Protein AF-A0A059PA45-F1 (afdb_monomer)

Secondary structure (DSSP, 8-state):
-PEEETTEEE--TTHHHH--HHHHHHHHHHHEEEETTEEEEE-TTB-HHHHHHHHHHHHHHH---EEEEE-TTS-EEEEEPGGGHHHHHHHHHTT-TTTHHHHS--

Structure (mmCIF, N/CA/C/O backbone):
data_AF-A0A059PA45-F1
#
_entry.id   AF-A0A059PA45-F1
#
loop_
_atom_site.group_PDB
_atom_site.id
_atom_site.type_symbol
_atom_site.label_atom_id
_atom_site.label_alt_id
_atom_site.label_comp_id
_atom_site.label_asym_id
_atom_site.label_entity_id
_atom_site.label_seq_id
_atom_site.pdbx_PDB_ins_code
_atom_site.Cartn_x
_atom_site.Cartn_y
_atom_site.Cartn_z
_atom_site.occupancy
_atom_site.B_iso_or_equiv
_atom_site.auth_seq_id
_atom_site.auth_comp_id
_atom_site.auth_asym_id
_atom_site.auth_atom_id
_atom_site.pdbx_PDB_model_num
ATOM 1 N N . ARG A 1 1 ? -1.535 -10.185 -11.699 1.00 43.59 1 ARG A N 1
ATOM 2 C CA . ARG A 1 1 ? -0.275 -10.936 -11.926 1.00 43.59 1 ARG A CA 1
ATOM 3 C C . ARG A 1 1 ? 0.837 -9.899 -12.012 1.00 43.59 1 ARG A C 1
ATOM 5 O O . ARG A 1 1 ? 0.728 -9.034 -12.867 1.00 43.59 1 ARG A O 1
ATOM 12 N N . ILE A 1 2 ? 1.805 -9.905 -11.093 1.00 57.88 2 ILE A N 1
ATOM 13 C CA . ILE A 1 2 ? 2.965 -8.995 -11.143 1.00 57.88 2 ILE A CA 1
ATOM 14 C C . ILE A 1 2 ? 3.888 -9.493 -12.260 1.00 57.88 2 ILE A C 1
ATOM 16 O O . ILE A 1 2 ? 4.152 -10.695 -12.330 1.00 57.88 2 ILE A O 1
ATOM 20 N N . ILE A 1 3 ? 4.319 -8.601 -13.150 1.00 69.44 3 ILE A N 1
ATOM 21 C CA . ILE A 1 3 ? 5.201 -8.934 -14.275 1.00 69.44 3 ILE A CA 1
ATOM 22 C C . ILE A 1 3 ? 6.642 -8.674 -13.830 1.00 69.44 3 ILE A C 1
ATOM 24 O O . ILE A 1 3 ? 6.930 -7.645 -13.220 1.00 69.44 3 ILE A O 1
ATOM 28 N N . LEU A 1 4 ? 7.543 -9.620 -14.101 1.00 60.59 4 LEU A N 1
ATOM 29 C CA . LEU A 1 4 ? 8.978 -9.435 -13.901 1.00 60.59 4 LEU A CA 1
ATOM 30 C C . LEU A 1 4 ? 9.593 -8.995 -15.228 1.00 60.59 4 LEU A C 1
ATOM 32 O O . LEU A 1 4 ? 9.538 -9.742 -16.202 1.00 60.59 4 LEU A O 1
ATOM 36 N N . TRP A 1 5 ? 10.201 -7.814 -15.262 1.00 55.22 5 TRP A N 1
ATOM 37 C CA . TRP A 1 5 ? 11.002 -7.363 -16.401 1.00 55.22 5 TRP A CA 1
ATOM 38 C C . TRP A 1 5 ? 12.367 -6.921 -15.876 1.00 55.22 5 TRP A C 1
ATOM 40 O O . TRP A 1 5 ? 12.443 -6.183 -14.894 1.00 55.22 5 TRP A O 1
ATOM 50 N N . ASN A 1 6 ? 13.456 -7.441 -16.451 1.00 55.56 6 ASN A N 1
ATOM 51 C CA . ASN A 1 6 ? 14.829 -7.176 -15.992 1.00 55.56 6 ASN A CA 1
ATOM 52 C C . ASN A 1 6 ? 15.047 -7.365 -14.472 1.00 55.56 6 ASN A C 1
ATOM 54 O O . ASN A 1 6 ? 15.735 -6.576 -13.830 1.00 55.56 6 ASN A O 1
ATOM 58 N N . LYS A 1 7 ? 14.450 -8.416 -13.884 1.00 62.72 7 LYS A N 1
ATOM 59 C CA . LYS A 1 7 ? 14.490 -8.737 -12.436 1.00 62.72 7 LYS A CA 1
ATOM 60 C C . LYS A 1 7 ? 13.838 -7.695 -11.509 1.00 62.72 7 LYS A C 1
ATOM 62 O O . LYS A 1 7 ? 13.973 -7.810 -10.293 1.00 62.72 7 LYS A O 1
ATOM 67 N N . LYS A 1 8 ? 13.097 -6.719 -12.041 1.00 66.00 8 LYS A N 1
ATOM 68 C CA . LYS A 1 8 ? 12.289 -5.779 -11.250 1.00 66.00 8 LYS A CA 1
ATOM 69 C C . LYS A 1 8 ? 10.811 -6.148 -11.341 1.00 66.00 8 LYS A C 1
ATOM 71 O O . LYS A 1 8 ? 10.323 -6.524 -12.409 1.00 66.00 8 LYS A O 1
ATOM 76 N N . LYS A 1 9 ? 10.107 -6.074 -10.208 1.00 80.69 9 LYS A N 1
ATOM 77 C CA . LYS A 1 9 ? 8.648 -6.220 -10.176 1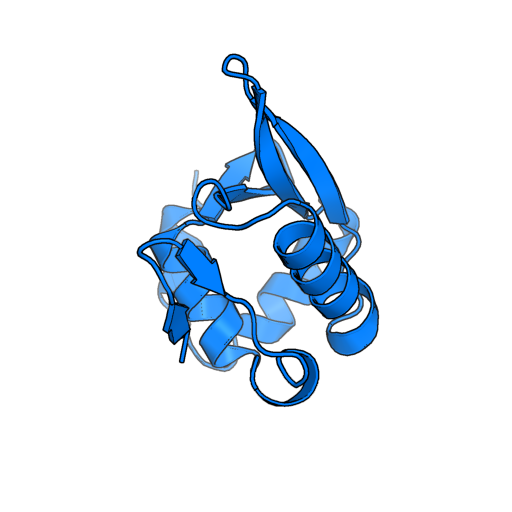.00 80.69 9 LYS A CA 1
ATOM 78 C C . LYS A 1 9 ? 8.046 -4.954 -10.780 1.00 80.69 9 LYS A C 1
ATOM 80 O O . LYS A 1 9 ? 8.331 -3.869 -10.287 1.00 80.69 9 LYS A O 1
ATOM 85 N N . ILE A 1 10 ? 7.228 -5.104 -11.816 1.00 88.44 10 ILE A N 1
ATOM 86 C CA . ILE A 1 10 ? 6.511 -3.994 -12.448 1.00 88.44 10 ILE A CA 1
ATOM 87 C C . ILE A 1 10 ? 5.038 -4.075 -12.067 1.00 88.44 10 ILE A C 1
ATOM 89 O O . ILE A 1 10 ? 4.418 -5.146 -12.150 1.00 88.44 10 ILE A O 1
ATOM 93 N N . VAL A 1 11 ? 4.480 -2.934 -11.663 1.00 92.38 11 VAL A N 1
ATOM 94 C CA . VAL A 1 11 ? 3.041 -2.780 -11.458 1.00 92.38 11 VAL A CA 1
ATOM 95 C C . VAL A 1 11 ? 2.424 -2.374 -12.797 1.00 92.38 11 VAL A C 1
ATOM 97 O O . VAL A 1 11 ? 2.805 -1.337 -13.344 1.00 92.38 11 VAL A O 1
ATOM 100 N N . PRO A 1 12 ? 1.508 -3.185 -13.357 1.00 93.06 12 PRO A N 1
ATOM 101 C CA . PRO A 1 12 ? 0.912 -2.894 -14.654 1.00 93.06 12 PRO A CA 1
ATOM 102 C C . PRO A 1 12 ? 0.086 -1.605 -14.595 1.00 93.06 12 PRO A C 1
ATOM 104 O O . PRO A 1 12 ? -0.505 -1.2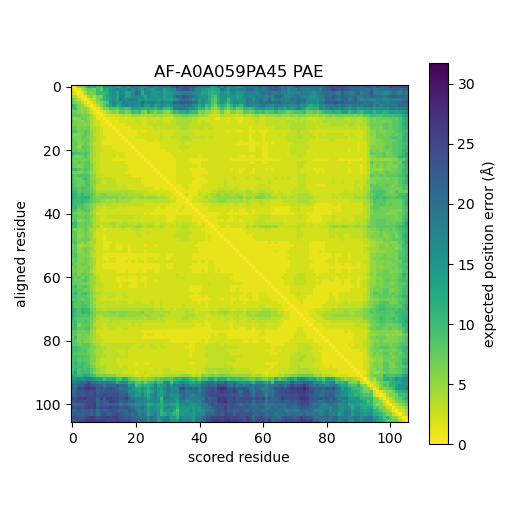96 -13.564 1.00 93.06 12 PRO A O 1
ATOM 107 N N . GLU A 1 13 ? -0.000 -0.884 -15.710 1.00 92.88 13 GLU A N 1
ATOM 108 C CA . GLU A 1 13 ? -0.735 0.390 -15.769 1.00 92.88 13 GLU A CA 1
ATOM 109 C C . GLU A 1 13 ? -2.227 0.223 -15.441 1.00 92.88 13 GLU A C 1
ATOM 111 O O . GLU A 1 13 ? -2.820 1.063 -14.773 1.00 92.88 13 GLU A O 1
ATOM 116 N N . ASN A 1 14 ? -2.817 -0.923 -15.793 1.00 94.44 14 ASN A N 1
ATOM 117 C CA . ASN A 1 14 ? -4.197 -1.276 -15.451 1.00 94.44 14 ASN A CA 1
ATOM 118 C C . ASN A 1 14 ? -4.335 -1.972 -14.079 1.00 94.44 14 ASN A C 1
ATOM 120 O O . ASN A 1 14 ? -5.228 -2.799 -13.857 1.00 94.44 14 ASN A O 1
ATOM 124 N N . ILE A 1 15 ? -3.419 -1.708 -13.137 1.00 96.19 15 ILE A N 1
ATOM 125 C CA . ILE A 1 15 ? -3.488 -2.288 -11.786 1.00 96.19 15 ILE A CA 1
ATOM 126 C C . ILE A 1 15 ? -4.795 -1.922 -11.087 1.00 96.19 15 ILE A C 1
ATOM 128 O O . ILE A 1 15 ? -5.331 -2.735 -10.329 1.00 96.19 15 ILE A O 1
ATOM 132 N N . ARG A 1 16 ? -5.342 -0.739 -11.385 1.00 95.50 16 ARG A N 1
ATOM 133 C CA . ARG A 1 16 ? -6.628 -0.298 -10.865 1.00 95.50 16 ARG A CA 1
ATOM 134 C C . ARG A 1 16 ? -7.723 -1.284 -11.234 1.00 95.50 16 ARG A C 1
ATOM 136 O O . ARG A 1 16 ? -8.486 -1.679 -10.366 1.00 95.50 16 ARG A O 1
ATOM 143 N N . GLU A 1 17 ? -7.794 -1.768 -12.462 1.00 95.56 17 GLU A N 1
ATOM 144 C CA . GLU A 1 17 ? -8.799 -2.741 -12.895 1.00 95.56 17 GLU A CA 1
ATOM 145 C C . GLU A 1 17 ? -8.514 -4.119 -12.281 1.00 95.56 17 GLU A C 1
ATOM 147 O O . GLU A 1 17 ? -9.416 -4.773 -11.749 1.00 95.56 17 GLU A O 1
ATOM 152 N N . LEU A 1 18 ? -7.241 -4.528 -12.284 1.00 95.56 18 LEU A N 1
ATOM 153 C CA . LEU A 1 18 ? -6.804 -5.872 -11.898 1.00 95.56 18 LEU A CA 1
ATOM 154 C C . LEU A 1 18 ? -6.842 -6.146 -10.388 1.00 95.56 18 LEU A C 1
ATOM 156 O O . LEU A 1 18 ? -7.090 -7.284 -9.974 1.00 95.56 18 LEU A O 1
ATOM 160 N N . LEU A 1 19 ? -6.562 -5.148 -9.546 1.00 95.44 19 LEU A N 1
ATOM 161 C CA . LEU A 1 19 ? -6.494 -5.336 -8.101 1.00 95.44 19 LEU A CA 1
ATOM 162 C C . LEU A 1 19 ? -7.909 -5.456 -7.535 1.00 95.44 19 LEU A C 1
ATOM 164 O O . LEU A 1 19 ? -8.625 -4.473 -7.383 1.00 95.44 19 LEU A O 1
ATOM 168 N N . THR A 1 20 ? -8.348 -6.676 -7.243 1.00 94.69 20 THR A N 1
ATOM 169 C CA . THR A 1 20 ? -9.656 -6.935 -6.621 1.00 94.69 20 THR A CA 1
ATOM 170 C C . THR A 1 20 ? -9.555 -6.901 -5.092 1.00 94.69 20 THR A C 1
ATOM 172 O O . THR A 1 20 ? -8.462 -7.108 -4.565 1.00 94.69 20 THR A O 1
ATOM 175 N N . PRO A 1 21 ? -10.671 -6.761 -4.347 1.00 92.81 21 PRO A N 1
ATOM 176 C CA . PRO A 1 21 ? -10.663 -6.903 -2.885 1.00 92.81 21 PRO A CA 1
ATOM 177 C C . PRO A 1 21 ? -10.026 -8.216 -2.405 1.00 92.81 21 PRO A C 1
ATOM 179 O O . PRO A 1 21 ? -9.316 -8.252 -1.406 1.00 92.81 21 PRO A O 1
ATOM 182 N N . ARG A 1 22 ? -10.225 -9.305 -3.164 1.00 90.31 22 ARG A N 1
ATOM 183 C CA . ARG A 1 22 ? -9.588 -10.602 -2.893 1.00 90.31 22 ARG A CA 1
ATOM 184 C C . ARG A 1 22 ? -8.075 -10.545 -3.121 1.00 90.31 22 ARG A C 1
ATOM 186 O O . ARG A 1 22 ? -7.330 -11.086 -2.318 1.00 90.31 22 ARG A O 1
ATOM 193 N N . GLY A 1 23 ? -7.631 -9.903 -4.202 1.00 92.12 23 GLY A N 1
ATOM 194 C CA . GLY A 1 23 ? -6.208 -9.693 -4.480 1.00 92.12 23 GLY A CA 1
ATOM 195 C C . GLY A 1 23 ? -5.528 -8.840 -3.409 1.00 92.12 23 GLY A C 1
ATOM 196 O O . GLY A 1 23 ? -4.444 -9.190 -2.962 1.00 92.12 23 GLY A O 1
ATOM 197 N N . LEU A 1 24 ? -6.201 -7.786 -2.937 1.00 93.50 24 LEU A N 1
ATOM 198 C CA . LEU A 1 24 ? -5.734 -6.972 -1.817 1.00 93.50 24 LEU A CA 1
ATOM 199 C C . LEU A 1 24 ? -5.623 -7.797 -0.527 1.00 93.50 24 LEU A C 1
ATOM 201 O O . LEU A 1 24 ? -4.626 -7.688 0.174 1.00 93.50 24 LEU A O 1
ATOM 205 N N . ALA A 1 25 ? -6.593 -8.672 -0.243 1.00 90.75 25 ALA A N 1
ATOM 206 C CA . ALA A 1 25 ? -6.517 -9.577 0.903 1.00 90.75 25 ALA A CA 1
ATOM 207 C C . ALA A 1 25 ? -5.301 -10.517 0.825 1.00 90.75 25 ALA A C 1
ATOM 209 O O . ALA A 1 25 ? -4.608 -10.686 1.823 1.00 90.75 25 ALA A O 1
ATOM 210 N N . PHE A 1 26 ? -5.018 -11.094 -0.352 1.00 88.69 26 PHE A N 1
ATOM 211 C CA . PHE A 1 26 ? -3.807 -11.899 -0.567 1.00 88.69 26 PHE A CA 1
ATOM 212 C C . PHE A 1 26 ? -2.532 -11.092 -0.356 1.00 88.69 26 PHE A C 1
ATOM 214 O O . PHE A 1 26 ? -1.638 -11.532 0.354 1.00 88.69 26 PHE A O 1
ATOM 221 N N . TRP A 1 27 ? -2.485 -9.880 -0.893 1.00 92.44 27 TRP A N 1
ATOM 222 C CA . TRP A 1 27 ? -1.327 -9.019 -0.722 1.00 92.44 27 TRP A CA 1
ATOM 223 C C . TRP A 1 27 ? -1.082 -8.641 0.748 1.00 92.44 27 TRP A C 1
ATOM 225 O O . TRP A 1 27 ? 0.052 -8.688 1.213 1.00 92.44 27 TRP A O 1
ATOM 235 N N . ILE A 1 28 ? -2.140 -8.351 1.511 1.00 91.94 28 ILE A N 1
ATOM 236 C CA . ILE A 1 28 ? -2.045 -8.102 2.958 1.00 91.94 28 ILE A CA 1
ATOM 237 C C . ILE A 1 28 ? -1.549 -9.342 3.713 1.00 91.94 28 ILE A C 1
ATOM 239 O O . ILE A 1 28 ? -0.823 -9.198 4.689 1.00 91.94 28 ILE A O 1
ATOM 243 N N . MET A 1 29 ? -1.922 -10.553 3.297 1.00 85.88 29 MET A N 1
ATOM 244 C CA . MET A 1 29 ? -1.418 -11.770 3.944 1.00 85.88 29 MET A CA 1
ATOM 245 C C . MET A 1 29 ? 0.077 -11.974 3.747 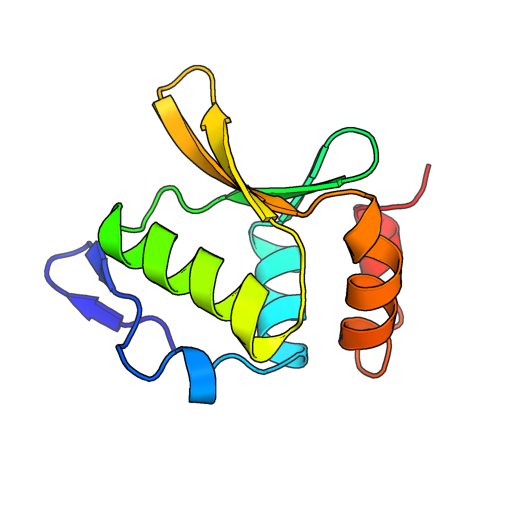1.00 85.88 29 MET A C 1
ATOM 247 O O . MET A 1 29 ? 0.748 -12.410 4.679 1.00 85.88 29 MET A O 1
ATOM 251 N N . ASP A 1 30 ? 0.559 -11.705 2.538 1.00 88.31 30 ASP A N 1
ATOM 252 C CA . ASP A 1 30 ? 1.943 -11.986 2.175 1.00 88.31 30 ASP A CA 1
ATOM 253 C C . ASP A 1 30 ? 2.884 -10.898 2.710 1.00 88.31 30 ASP A C 1
ATOM 255 O O . ASP A 1 30 ? 3.921 -11.208 3.294 1.00 88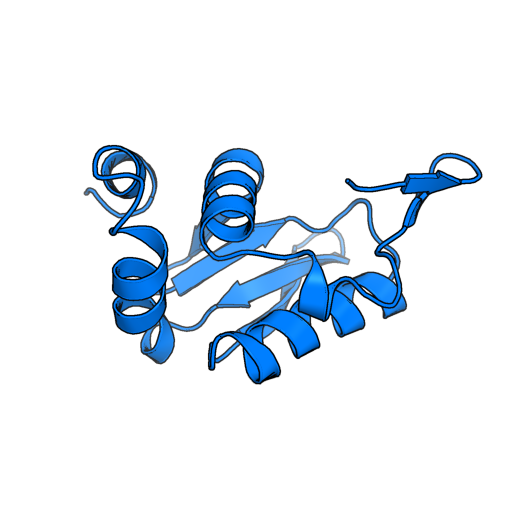.31 30 ASP A O 1
ATOM 259 N N . ASP A 1 31 ? 2.506 -9.625 2.551 1.00 91.69 31 ASP A N 1
ATOM 260 C CA . ASP A 1 31 ? 3.392 -8.476 2.786 1.00 91.69 31 ASP A CA 1
ATOM 261 C C . ASP A 1 31 ? 2.881 -7.501 3.868 1.00 91.69 31 ASP A C 1
ATOM 263 O O . ASP A 1 31 ? 3.506 -6.459 4.112 1.00 91.69 31 ASP A O 1
ATOM 267 N N . GLY A 1 32 ? 1.739 -7.798 4.497 1.00 91.81 32 GLY A N 1
ATOM 268 C CA . GLY A 1 32 ? 1.103 -6.938 5.491 1.00 91.81 32 GLY A CA 1
ATOM 269 C C . GLY A 1 32 ? 1.606 -7.151 6.917 1.00 91.81 32 GLY A C 1
ATOM 270 O O . GLY A 1 32 ? 1.870 -8.269 7.354 1.00 91.81 32 GLY A O 1
ATOM 271 N N . SER A 1 33 ? 1.708 -6.064 7.680 1.00 91.44 33 SER A N 1
ATOM 272 C CA . SER A 1 33 ? 2.066 -6.109 9.098 1.00 91.44 33 SER A CA 1
ATOM 273 C C . SER A 1 33 ? 1.382 -5.008 9.905 1.00 91.44 33 SER A C 1
ATOM 275 O O . SER A 1 33 ? 1.182 -3.887 9.435 1.00 91.44 33 S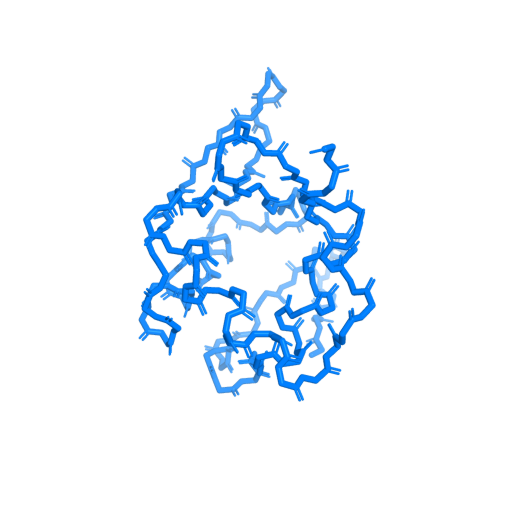ER A O 1
ATOM 277 N N . ARG A 1 34 ? 1.002 -5.318 11.149 1.00 90.31 34 ARG A N 1
ATOM 278 C CA . ARG A 1 34 ? 0.363 -4.347 12.048 1.00 90.31 34 ARG A CA 1
ATOM 279 C C . ARG A 1 34 ? 1.348 -3.241 12.428 1.00 90.31 34 ARG A C 1
ATOM 281 O O . ARG A 1 34 ? 2.450 -3.530 12.885 1.00 90.31 34 ARG A O 1
ATOM 288 N N . GLN A 1 35 ? 0.911 -1.987 12.333 1.00 90.56 35 GLN A N 1
ATOM 289 C CA . GLN A 1 35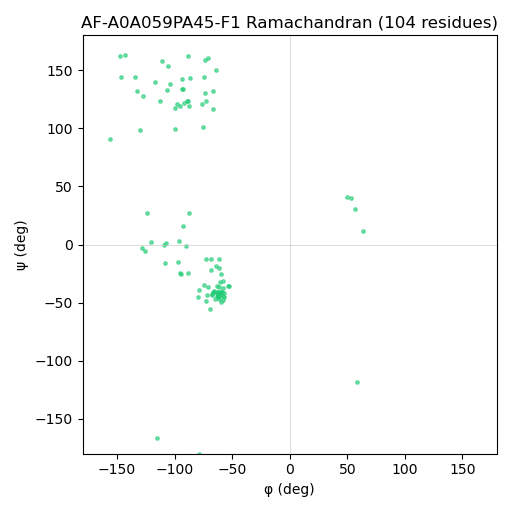 ? 1.672 -0.826 12.790 1.00 90.56 35 GLN A CA 1
ATOM 290 C C . GLN A 1 35 ? 0.780 0.052 13.671 1.00 90.56 35 GLN A C 1
ATOM 292 O O . GLN A 1 35 ? -0.019 0.842 13.173 1.00 90.56 35 GLN A O 1
ATOM 297 N N . GLY A 1 36 ? 0.909 -0.084 14.994 1.00 90.25 36 GLY A N 1
ATOM 298 C CA . GLY A 1 36 ? 0.016 0.589 15.942 1.00 90.25 36 GLY A CA 1
ATOM 299 C C . GLY A 1 36 ? -1.442 0.187 15.698 1.00 90.25 36 GLY A C 1
ATOM 300 O O . GLY A 1 36 ? -1.776 -0.997 15.798 1.00 90.25 36 GLY A O 1
ATOM 301 N N . SER A 1 37 ? -2.275 1.174 15.358 1.00 90.44 37 SER A N 1
ATOM 302 C CA . SER A 1 37 ? -3.683 1.001 14.964 1.00 90.44 37 SER A CA 1
ATOM 303 C C . SER A 1 37 ? -3.899 0.950 13.444 1.00 90.44 37 SER A C 1
ATOM 305 O O . SER A 1 37 ? -5.041 0.909 13.003 1.00 90.44 37 SER A O 1
ATOM 307 N N . GLY A 1 38 ? -2.832 0.997 12.646 1.00 93.94 38 GLY A N 1
ATOM 308 C CA . GLY A 1 38 ? -2.871 0.892 11.188 1.00 93.94 38 GLY A CA 1
ATOM 309 C C . GLY A 1 38 ? -2.174 -0.365 10.664 1.00 93.94 38 GLY A C 1
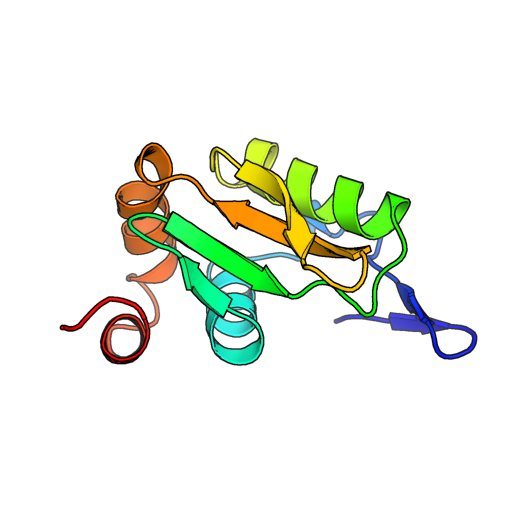ATOM 310 O O . GLY A 1 38 ? -1.837 -1.287 11.416 1.00 93.94 38 GLY A O 1
ATOM 311 N N . LEU A 1 39 ? -1.933 -0.384 9.354 1.00 95.31 39 LEU A N 1
ATOM 312 C CA . LEU A 1 39 ? -1.341 -1.514 8.635 1.00 95.31 39 LEU A CA 1
ATOM 313 C C . LEU A 1 39 ? -0.225 -1.023 7.706 1.00 95.31 39 LEU A C 1
ATOM 315 O O . LEU A 1 39 ? -0.423 -0.081 6.943 1.00 95.31 39 LEU A O 1
ATOM 319 N N . HIS A 1 40 ? 0.938 -1.668 7.740 1.00 96.31 40 HIS A N 1
ATOM 320 C CA . HIS A 1 40 ? 1.972 -1.520 6.716 1.00 96.31 40 HIS A CA 1
ATOM 321 C C . HIS A 1 40 ? 1.837 -2.600 5.651 1.00 96.31 40 HIS A C 1
ATOM 323 O O . HIS A 1 40 ? 1.573 -3.752 5.972 1.00 96.31 40 HIS A O 1
ATOM 3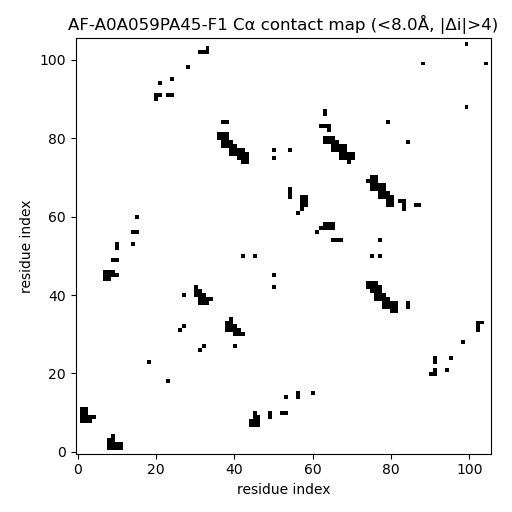29 N N . LEU A 1 41 ? 2.094 -2.228 4.400 1.00 96.25 41 LEU A N 1
ATOM 330 C CA . LEU A 1 41 ? 2.380 -3.134 3.291 1.00 96.25 41 LEU A CA 1
ATOM 331 C C . LEU A 1 41 ? 3.833 -2.937 2.859 1.00 96.25 41 LEU A C 1
ATOM 333 O O . LEU A 1 41 ? 4.242 -1.823 2.513 1.00 96.25 41 LEU A O 1
ATOM 337 N N . SER A 1 42 ? 4.614 -4.014 2.877 1.00 94.69 42 SER A N 1
ATOM 338 C CA . SER A 1 42 ? 6.002 -3.998 2.410 1.00 94.69 42 SER A CA 1
ATOM 339 C C . SER A 1 42 ? 6.051 -3.991 0.880 1.00 94.69 42 SER A C 1
ATOM 341 O O . SER A 1 42 ? 5.551 -4.902 0.231 1.00 94.69 42 SER A O 1
ATOM 343 N N . VAL A 1 43 ? 6.674 -2.967 0.287 1.00 94.88 43 VAL A N 1
ATOM 344 C CA . VAL A 1 43 ? 6.725 -2.767 -1.179 1.00 94.88 43 VAL A CA 1
ATOM 345 C C . VAL A 1 43 ? 8.152 -2.656 -1.715 1.00 94.88 43 VAL A C 1
ATOM 347 O O . VAL A 1 43 ? 8.407 -2.071 -2.761 1.00 94.88 43 VAL A O 1
ATOM 350 N N . TYR A 1 44 ? 9.105 -3.276 -1.019 1.00 91.50 44 TYR A N 1
ATOM 351 C CA . TYR A 1 44 ? 10.546 -3.120 -1.257 1.00 91.50 44 TYR A CA 1
ATOM 352 C C . TYR A 1 44 ? 11.031 -3.554 -2.648 1.00 91.50 44 TYR A C 1
ATOM 354 O O . TYR A 1 44 ? 12.126 -3.186 -3.055 1.00 91.50 44 TYR A O 1
ATOM 362 N N . GLY A 1 45 ? 10.255 -4.382 -3.353 1.00 88.62 45 GLY A N 1
ATOM 363 C CA . GLY A 1 45 ? 10.609 -4.895 -4.680 1.00 88.62 45 GLY A CA 1
ATOM 364 C C . GLY A 1 45 ? 10.136 -4.033 -5.852 1.00 88.62 45 GLY A C 1
ATOM 365 O O . GLY A 1 45 ? 10.374 -4.422 -6.995 1.00 88.62 45 GLY A O 1
ATOM 366 N N . PHE A 1 46 ? 9.440 -2.927 -5.582 1.00 91.56 46 PHE A N 1
ATOM 367 C CA . PHE A 1 46 ? 8.836 -2.052 -6.585 1.00 91.56 46 PHE A CA 1
ATOM 368 C C . PHE A 1 46 ? 9.623 -0.747 -6.732 1.00 91.56 46 PHE A C 1
ATOM 370 O O . PHE A 1 46 ? 10.309 -0.312 -5.808 1.00 91.56 46 PHE A O 1
ATOM 377 N N . SER A 1 47 ? 9.536 -0.126 -7.910 1.00 93.06 47 SER A N 1
ATOM 378 C CA . SER A 1 47 ? 10.069 1.222 -8.127 1.00 93.06 47 SER A CA 1
ATOM 379 C C . SER A 1 47 ? 9.222 2.273 -7.397 1.00 93.06 47 SER A C 1
ATOM 381 O O . SER A 1 47 ? 8.061 2.013 -7.097 1.00 93.06 47 SER A O 1
ATOM 383 N N . ASN A 1 48 ? 9.750 3.478 -7.155 1.00 93.25 48 ASN A N 1
ATOM 384 C CA . ASN A 1 48 ? 8.964 4.549 -6.523 1.00 93.25 48 ASN A CA 1
ATOM 385 C C . ASN A 1 48 ? 7.688 4.874 -7.319 1.00 93.25 48 ASN A C 1
ATOM 387 O O . ASN A 1 48 ? 6.618 4.951 -6.733 1.00 93.25 48 ASN A O 1
ATOM 391 N N . ALA A 1 49 ? 7.775 4.927 -8.652 1.00 94.62 49 ALA A N 1
ATOM 392 C CA . ALA A 1 49 ? 6.611 5.140 -9.513 1.00 94.62 49 ALA A CA 1
ATOM 393 C C . ALA A 1 49 ? 5.563 4.017 -9.379 1.00 94.62 49 ALA A C 1
ATOM 395 O O . ALA A 1 49 ? 4.361 4.266 -9.404 1.00 94.62 49 ALA A O 1
ATOM 396 N N . ASP A 1 50 ? 6.003 2.769 -9.211 1.00 95.50 50 ASP A N 1
ATOM 397 C CA . ASP A 1 50 ? 5.106 1.642 -8.949 1.00 95.50 50 ASP A CA 1
ATOM 398 C C . ASP A 1 50 ? 4.494 1.701 -7.544 1.00 95.50 50 ASP A C 1
ATOM 400 O O . ASP A 1 50 ? 3.321 1.369 -7.376 1.00 95.50 50 ASP A O 1
ATOM 404 N N . VAL A 1 51 ? 5.255 2.148 -6.541 1.00 96.75 51 VAL A N 1
ATOM 405 C CA . VAL A 1 51 ? 4.744 2.387 -5.185 1.00 96.75 51 VAL A CA 1
ATOM 406 C C . VAL A 1 51 ? 3.679 3.486 -5.198 1.00 96.75 51 VAL A C 1
ATOM 408 O O . VAL A 1 51 ? 2.616 3.289 -4.610 1.00 96.75 51 VAL A O 1
ATOM 411 N N . ASP A 1 52 ? 3.912 4.584 -5.916 1.00 96.88 52 ASP A N 1
ATOM 412 C CA . ASP A 1 52 ? 2.944 5.672 -6.080 1.00 96.88 52 ASP A CA 1
ATOM 413 C C . ASP A 1 52 ? 1.670 5.179 -6.781 1.00 96.88 52 ASP A C 1
ATOM 415 O O . ASP A 1 52 ? 0.565 5.420 -6.293 1.00 96.88 52 ASP A O 1
ATOM 419 N N . LYS A 1 53 ? 1.804 4.396 -7.863 1.00 97.06 53 LYS A N 1
ATOM 420 C CA . LYS A 1 53 ? 0.666 3.762 -8.557 1.00 97.06 53 LYS A CA 1
ATOM 421 C C . LYS A 1 53 ? -0.149 2.857 -7.629 1.00 97.06 53 LYS A C 1
ATOM 423 O O . LYS A 1 53 ? -1.384 2.896 -7.641 1.00 97.06 53 LYS A O 1
ATOM 428 N N . LEU A 1 54 ? 0.519 2.043 -6.810 1.00 97.62 54 LEU A N 1
ATOM 429 C CA . LEU A 1 54 ? -0.144 1.181 -5.829 1.00 97.62 54 LEU A CA 1
ATOM 430 C C . LEU A 1 54 ? -0.870 2.002 -4.759 1.00 97.62 54 LEU A C 1
ATOM 432 O O . LEU A 1 54 ? -2.031 1.718 -4.471 1.00 97.62 54 LEU A O 1
ATOM 436 N N . MET A 1 55 ? -0.219 3.025 -4.198 1.00 98.12 55 MET A N 1
ATOM 437 C CA . MET A 1 55 ? -0.823 3.912 -3.202 1.00 98.12 55 MET A CA 1
ATOM 438 C C . MET A 1 55 ? -2.057 4.617 -3.774 1.00 98.12 55 MET A C 1
ATOM 440 O O . MET A 1 55 ? -3.127 4.549 -3.170 1.00 98.12 55 MET A O 1
ATOM 444 N N . PHE A 1 56 ? -1.938 5.216 -4.961 1.00 97.94 56 PHE A N 1
ATOM 445 C CA . PHE A 1 56 ? -3.049 5.881 -5.639 1.00 97.94 56 PHE A CA 1
ATOM 446 C C . PHE A 1 56 ? -4.206 4.914 -5.901 1.00 97.94 56 PHE A C 1
ATOM 448 O O . PHE A 1 56 ? -5.359 5.249 -5.656 1.00 97.94 56 PHE A O 1
ATOM 455 N N . THR A 1 57 ? -3.914 3.675 -6.306 1.00 98.06 57 THR A N 1
ATOM 456 C CA . THR A 1 57 ? -4.948 2.646 -6.492 1.00 98.06 57 THR A CA 1
ATOM 457 C C . THR A 1 57 ? -5.700 2.351 -5.193 1.00 98.06 57 THR A C 1
ATOM 459 O O . THR A 1 57 ? -6.919 2.191 -5.216 1.00 98.06 57 THR A O 1
ATOM 462 N N . LEU A 1 58 ? -5.007 2.279 -4.052 1.00 98.12 58 LEU A N 1
ATOM 463 C CA . LEU A 1 58 ? -5.650 2.057 -2.752 1.00 98.12 58 LEU A CA 1
ATOM 464 C C . LEU A 1 58 ? -6.548 3.233 -2.344 1.00 98.12 58 LEU A C 1
ATOM 466 O O . LEU A 1 58 ? -7.648 3.006 -1.835 1.00 98.12 58 LEU A O 1
ATOM 470 N N . GLN A 1 59 ? -6.102 4.463 -2.601 1.00 98.06 59 GLN A N 1
ATOM 471 C CA . GLN A 1 59 ? -6.863 5.678 -2.313 1.00 98.06 59 GLN A CA 1
ATOM 472 C C . GLN A 1 59 ? -8.083 5.805 -3.230 1.00 98.06 59 GLN A C 1
ATOM 474 O O . GLN A 1 59 ? -9.203 5.874 -2.742 1.00 98.06 59 GLN A O 1
ATOM 479 N N . ASP A 1 60 ? -7.890 5.767 -4.547 1.00 97.81 60 ASP A N 1
ATOM 480 C CA . ASP A 1 60 ? -8.948 6.029 -5.525 1.00 97.81 60 ASP A CA 1
ATOM 481 C C . ASP A 1 60 ? -9.970 4.886 -5.615 1.00 97.81 60 ASP A C 1
ATOM 483 O O . ASP A 1 60 ? -11.177 5.104 -5.535 1.00 97.81 60 ASP A O 1
ATOM 487 N N . LYS A 1 61 ? -9.508 3.634 -5.743 1.00 97.38 61 LYS A N 1
ATOM 488 C CA . LYS A 1 61 ? -10.417 2.501 -5.973 1.00 97.38 61 LYS A CA 1
ATOM 489 C C . LYS A 1 61 ? -11.114 2.028 -4.706 1.00 97.38 61 LYS A C 1
ATOM 491 O O . LYS A 1 61 ? -12.265 1.597 -4.759 1.00 97.38 61 LYS A O 1
ATOM 496 N N . PHE A 1 62 ? -10.389 2.004 -3.592 1.00 96.19 62 PHE A N 1
ATOM 497 C CA . PHE A 1 62 ? -10.872 1.404 -2.348 1.00 96.19 62 PHE A CA 1
ATOM 498 C C . PHE A 1 62 ? -11.198 2.431 -1.267 1.00 96.19 62 PHE A C 1
ATOM 500 O O . PHE A 1 62 ? -11.646 2.033 -0.193 1.00 96.19 62 PHE A O 1
ATOM 507 N N . ASN A 1 63 ? -11.005 3.725 -1.549 1.00 97.62 63 ASN A N 1
ATOM 508 C CA . ASN A 1 63 ? -11.223 4.814 -0.603 1.00 97.62 63 ASN A CA 1
ATOM 509 C C . ASN A 1 63 ? -10.465 4.601 0.720 1.00 97.62 63 ASN A C 1
ATOM 511 O O . ASN A 1 63 ? -10.993 4.823 1.812 1.00 97.62 63 ASN A O 1
ATOM 515 N N . LEU A 1 64 ? -9.231 4.094 0.626 1.00 97.44 64 LEU A N 1
ATOM 516 C CA . LEU A 1 64 ? -8.371 3.858 1.781 1.00 97.44 64 LEU A CA 1
ATOM 517 C C . LEU A 1 64 ? -7.401 5.022 1.941 1.00 97.44 64 LEU A C 1
ATOM 519 O O . LEU A 1 64 ? -6.563 5.277 1.079 1.00 97.44 64 LEU A O 1
ATOM 523 N N . ARG A 1 65 ? -7.456 5.690 3.089 1.00 98.12 65 ARG A N 1
ATOM 524 C CA . ARG A 1 65 ? -6.456 6.670 3.492 1.00 98.12 65 ARG A CA 1
ATOM 525 C C . ARG A 1 65 ? -5.134 5.945 3.725 1.00 98.12 65 ARG A C 1
ATOM 527 O O . ARG A 1 65 ? -5.018 5.118 4.634 1.00 98.12 65 ARG A O 1
ATOM 534 N N . CYS A 1 66 ? -4.127 6.281 2.929 1.00 98.00 66 CYS A N 1
ATOM 535 C CA . CYS A 1 66 ? -2.779 5.744 3.065 1.00 98.00 66 CYS A CA 1
ATOM 536 C C . CYS A 1 66 ? -1.695 6.752 2.661 1.00 98.00 66 CYS A C 1
ATOM 538 O O . CYS A 1 66 ? -1.987 7.753 2.009 1.00 98.00 66 CYS A O 1
ATOM 540 N N . SER A 1 67 ? -0.458 6.501 3.088 1.00 97.94 67 SER A N 1
ATOM 541 C CA . SER A 1 67 ? 0.741 7.297 2.788 1.00 97.94 67 SER A CA 1
ATOM 542 C C . SER A 1 67 ? 1.959 6.392 2.604 1.00 97.94 67 SER A C 1
ATOM 544 O O . SER A 1 67 ? 1.960 5.237 3.038 1.00 97.94 67 SER A O 1
ATOM 546 N N . ILE A 1 68 ? 3.023 6.913 1.993 1.00 98.12 68 ILE A N 1
ATOM 547 C CA . ILE A 1 68 ? 4.308 6.211 1.897 1.00 98.12 68 ILE A CA 1
ATOM 548 C C . ILE A 1 68 ? 5.151 6.541 3.125 1.00 98.12 68 ILE A C 1
ATOM 550 O O . ILE A 1 68 ? 5.419 7.702 3.425 1.00 98.12 68 ILE A O 1
ATOM 554 N N . HIS A 1 69 ? 5.562 5.505 3.847 1.00 96.25 69 HIS A N 1
ATOM 555 C CA . HIS A 1 69 ? 6.512 5.573 4.951 1.00 96.25 69 HIS A CA 1
ATOM 556 C C . HIS A 1 69 ? 7.814 4.887 4.539 1.00 96.25 69 HIS A C 1
ATOM 558 O O . HIS A 1 69 ? 7.818 4.000 3.687 1.00 96.25 69 HIS A O 1
ATOM 564 N N . TYR A 1 70 ? 8.911 5.236 5.202 1.00 95.19 70 TYR A N 1
ATOM 565 C CA . TYR A 1 70 ? 10.202 4.583 5.010 1.00 95.19 70 TYR A CA 1
ATOM 566 C C . TYR A 1 70 ? 10.633 3.908 6.307 1.00 95.19 70 TYR A C 1
ATOM 568 O O . TYR A 1 70 ? 10.406 4.426 7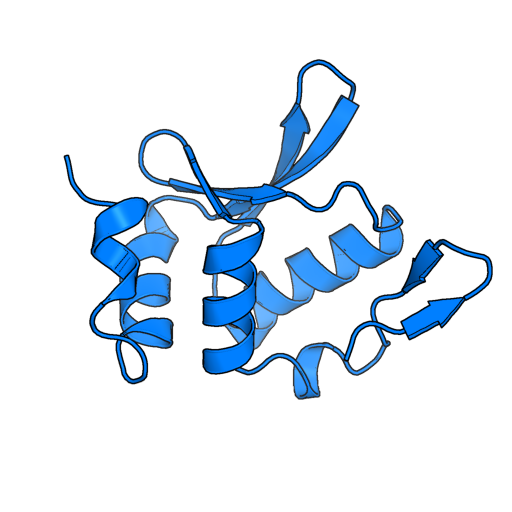.403 1.00 95.19 70 TYR A O 1
ATOM 576 N N . ASN A 1 71 ? 11.211 2.713 6.195 1.00 92.38 71 ASN A N 1
ATOM 577 C CA . ASN A 1 71 ? 11.840 2.066 7.341 1.00 92.38 71 ASN A CA 1
ATOM 578 C C . ASN A 1 71 ? 13.240 2.661 7.607 1.00 92.38 71 ASN A C 1
ATOM 580 O O . ASN A 1 71 ? 13.711 3.534 6.882 1.00 92.38 71 ASN A O 1
ATOM 584 N N . ARG A 1 72 ? 13.927 2.148 8.635 1.00 92.94 72 ARG A N 1
ATOM 585 C CA . ARG A 1 72 ? 15.288 2.584 9.004 1.00 92.94 72 ARG A CA 1
ATOM 586 C C . ARG A 1 72 ? 16.327 2.382 7.893 1.00 92.94 72 ARG A C 1
ATOM 588 O O . ARG A 1 72 ? 17.294 3.126 7.845 1.00 92.94 72 ARG A O 1
ATOM 595 N N . ASP A 1 73 ? 16.095 1.430 6.990 1.00 94.44 73 ASP A N 1
ATOM 596 C CA . ASP A 1 73 ? 16.968 1.132 5.846 1.00 94.44 73 ASP A CA 1
ATOM 597 C C . ASP A 1 73 ? 16.554 1.899 4.576 1.00 94.44 73 ASP A C 1
ATOM 599 O O . ASP A 1 73 ? 16.917 1.507 3.467 1.00 94.44 73 ASP A O 1
ATOM 603 N N . ASN A 1 74 ? 15.728 2.942 4.715 1.00 92.81 74 ASN A N 1
ATOM 604 C CA . ASN A 1 74 ? 15.168 3.731 3.617 1.00 92.81 74 ASN A CA 1
ATOM 605 C C . ASN A 1 74 ? 14.375 2.909 2.576 1.00 92.81 74 ASN A C 1
ATOM 607 O O . ASN A 1 74 ? 14.313 3.251 1.396 1.00 92.81 74 ASN A O 1
ATOM 611 N N . LYS A 1 75 ? 13.749 1.808 3.002 1.00 92.94 75 LYS A N 1
ATOM 612 C CA . LYS A 1 75 ? 12.881 0.980 2.158 1.00 92.94 75 LYS A CA 1
ATOM 613 C C . LYS A 1 75 ? 11.415 1.415 2.286 1.00 92.94 75 LYS A C 1
ATOM 615 O O . LYS A 1 75 ? 10.936 1.564 3.419 1.00 92.94 75 LYS A O 1
ATOM 620 N N . PRO A 1 76 ? 10.683 1.562 1.166 1.00 96.31 76 PRO A N 1
ATOM 621 C CA . PRO A 1 76 ? 9.323 2.087 1.173 1.00 96.31 76 PRO A CA 1
ATOM 622 C C . PRO A 1 76 ? 8.304 1.077 1.714 1.00 96.31 76 PRO A C 1
ATOM 624 O O . PRO A 1 76 ? 8.381 -0.130 1.465 1.00 96.31 76 PRO A O 1
ATOM 627 N N . ARG A 1 77 ? 7.307 1.595 2.426 1.00 96.94 77 ARG A N 1
ATOM 628 C CA . ARG A 1 77 ? 6.111 0.890 2.896 1.00 96.94 77 ARG A CA 1
ATOM 629 C C . ARG A 1 77 ? 4.894 1.752 2.628 1.00 96.94 77 ARG A C 1
ATOM 631 O O . ARG A 1 77 ? 4.950 2.962 2.823 1.00 96.94 77 ARG A O 1
ATOM 638 N N . ILE A 1 78 ? 3.777 1.133 2.277 1.00 98.19 78 ILE A N 1
ATOM 639 C CA . ILE A 1 78 ? 2.492 1.836 2.274 1.00 98.19 78 ILE A CA 1
ATOM 640 C C . ILE A 1 78 ? 1.875 1.676 3.661 1.00 98.19 78 ILE A C 1
ATOM 642 O O . ILE A 1 78 ? 1.701 0.554 4.130 1.00 98.19 78 ILE A O 1
ATOM 646 N N . TYR A 1 79 ? 1.562 2.782 4.330 1.00 97.88 79 TYR A N 1
ATOM 647 C CA . TYR A 1 79 ? 0.843 2.800 5.599 1.00 97.88 79 TYR A CA 1
ATOM 648 C C . TYR A 1 79 ? -0.623 3.126 5.367 1.00 97.88 79 TYR A C 1
ATOM 650 O O . TYR A 1 79 ? -0.941 4.212 4.896 1.00 97.88 79 TYR A O 1
ATOM 658 N N . ILE A 1 80 ? -1.509 2.194 5.705 1.00 97.69 80 ILE A N 1
ATOM 659 C CA . ILE A 1 80 ? -2.955 2.401 5.730 1.00 97.69 80 ILE A CA 1
ATOM 660 C C . ILE A 1 80 ? -3.324 2.854 7.139 1.00 97.69 80 ILE A C 1
ATOM 662 O O . ILE A 1 80 ? -3.038 2.166 8.126 1.00 97.69 80 ILE A O 1
ATOM 666 N N . PHE A 1 81 ? -3.933 4.033 7.222 1.00 97.12 81 PHE A N 1
ATOM 667 C CA . PHE A 1 81 ? -4.236 4.664 8.497 1.00 97.12 81 PHE A CA 1
ATOM 668 C C . PHE A 1 81 ? -5.407 3.978 9.208 1.00 97.12 81 PHE A C 1
ATOM 670 O O . PHE A 1 81 ? -6.253 3.336 8.580 1.00 97.12 81 PHE A O 1
ATOM 677 N N . LYS A 1 82 ? -5.475 4.169 10.533 1.00 95.19 82 LYS A N 1
ATOM 678 C CA . LYS A 1 82 ? -6.516 3.600 11.403 1.00 95.19 82 LYS A CA 1
ATOM 679 C C . LYS A 1 82 ? -7.935 3.924 10.919 1.00 95.19 82 LYS A C 1
ATOM 681 O O . LYS A 1 82 ? -8.809 3.072 10.991 1.00 95.19 82 LYS A O 1
ATOM 686 N N . GLU A 1 83 ? -8.143 5.120 10.363 1.00 96.44 83 GLU A N 1
ATOM 687 C CA . GLU A 1 83 ? -9.443 5.608 9.889 1.00 96.44 83 GLU A CA 1
ATOM 688 C C . GLU A 1 83 ? -9.991 4.782 8.718 1.00 96.44 83 GLU A C 1
ATOM 690 O O . GLU A 1 83 ? -11.181 4.828 8.428 1.00 96.44 83 GLU A O 1
ATOM 695 N N . SER A 1 84 ? -9.136 4.021 8.034 1.00 96.12 84 SER A N 1
ATOM 696 C CA . SER A 1 84 ? -9.526 3.161 6.916 1.00 96.12 84 SER A CA 1
ATOM 697 C C . SER A 1 84 ? -9.505 1.676 7.254 1.00 96.12 84 SER A C 1
ATOM 699 O O . SER A 1 84 ? -9.809 0.863 6.384 1.00 96.12 84 SER A O 1
ATOM 701 N N . ILE A 1 85 ? -9.181 1.300 8.494 1.00 92.56 85 ILE A N 1
ATOM 702 C CA . ILE A 1 85 ? -9.094 -0.106 8.890 1.00 92.56 85 ILE A CA 1
ATOM 703 C C . ILE A 1 85 ? -10.459 -0.788 8.880 1.00 92.56 85 ILE A C 1
ATOM 705 O O . ILE A 1 85 ? -10.562 -1.883 8.338 1.00 92.56 85 ILE A O 1
ATOM 709 N N . ASP A 1 86 ? -11.514 -0.153 9.389 1.00 91.12 86 ASP A N 1
ATOM 710 C CA . ASP A 1 86 ? -12.853 -0.759 9.397 1.00 91.12 86 ASP A CA 1
ATOM 711 C C . ASP A 1 86 ? -13.402 -0.947 7.976 1.00 91.12 86 ASP A C 1
ATOM 713 O O . ASP A 1 86 ? -13.945 -2.005 7.632 1.00 91.12 86 ASP A O 1
ATOM 717 N N . SER A 1 87 ? -13.184 0.048 7.110 1.00 92.31 87 SER A N 1
ATOM 718 C CA . SER A 1 87 ? -13.502 -0.034 5.682 1.00 92.31 87 SER A CA 1
ATOM 719 C C . SER A 1 87 ? -12.699 -1.138 4.997 1.00 92.31 87 SER A C 1
ATOM 721 O O . SER A 1 87 ? -13.269 -1.943 4.261 1.00 92.31 87 SER A O 1
ATOM 723 N N . LEU A 1 88 ? -11.396 -1.237 5.283 1.00 92.25 88 LEU A N 1
ATOM 724 C CA . LEU A 1 88 ? -10.529 -2.294 4.766 1.00 92.25 88 LEU A CA 1
ATOM 725 C C . LEU A 1 88 ? -11.002 -3.677 5.222 1.00 92.25 88 LEU A C 1
ATOM 727 O O . LEU A 1 88 ? -11.125 -4.584 4.401 1.00 92.25 88 LEU A O 1
ATOM 731 N N . ILE A 1 89 ? -11.308 -3.837 6.511 1.00 87.94 89 ILE A N 1
ATOM 732 C CA . ILE A 1 89 ? -11.838 -5.070 7.094 1.00 87.94 89 ILE A CA 1
ATOM 733 C C . ILE A 1 89 ? -13.129 -5.457 6.390 1.00 87.94 89 ILE A C 1
ATOM 735 O O . ILE A 1 89 ? -13.256 -6.602 5.976 1.00 87.94 89 ILE A O 1
ATOM 739 N N . THR A 1 90 ? -14.060 -4.524 6.205 1.00 89.50 90 THR A N 1
ATOM 740 C CA . THR A 1 90 ? -15.335 -4.772 5.517 1.00 89.50 90 THR A CA 1
ATOM 741 C C . THR A 1 90 ? -15.116 -5.191 4.064 1.00 89.50 90 THR A C 1
ATOM 743 O O . THR A 1 90 ? -15.709 -6.170 3.599 1.00 89.50 90 THR A O 1
ATOM 746 N N . LEU A 1 91 ? -14.202 -4.508 3.372 1.00 89.38 91 LEU A N 1
ATOM 747 C CA . LEU A 1 91 ? -13.823 -4.771 1.987 1.00 89.38 91 LEU A CA 1
ATOM 748 C C . LEU A 1 91 ? -13.265 -6.192 1.798 1.00 89.38 91 LEU A C 1
ATOM 750 O O . LEU A 1 91 ? -13.605 -6.861 0.818 1.00 89.38 91 LEU A O 1
ATOM 754 N N . VAL A 1 92 ? -12.443 -6.678 2.738 1.00 86.25 92 VAL A N 1
ATOM 755 C CA . VAL A 1 92 ? -11.792 -8.000 2.639 1.00 86.25 92 VAL A CA 1
ATOM 756 C C . VAL A 1 92 ? -12.550 -9.127 3.366 1.00 86.25 92 VAL A C 1
ATOM 758 O O . VAL A 1 92 ? -12.453 -10.288 2.954 1.00 86.25 92 VAL A O 1
ATOM 761 N N . ARG A 1 93 ? -13.370 -8.821 4.390 1.00 74.56 93 ARG A N 1
ATOM 762 C CA . ARG A 1 93 ? -14.106 -9.802 5.228 1.00 74.56 93 ARG A CA 1
ATOM 763 C C . ARG A 1 93 ? -15.022 -10.694 4.424 1.00 74.56 93 ARG A C 1
ATOM 765 O O . ARG A 1 93 ? -15.127 -11.877 4.736 1.00 74.56 93 ARG A O 1
ATOM 772 N N . ARG A 1 94 ? -15.676 -10.158 3.387 1.00 63.69 94 ARG A N 1
ATOM 773 C CA . ARG A 1 94 ? -16.679 -10.908 2.613 1.00 63.69 94 ARG A CA 1
ATOM 774 C C . ARG A 1 94 ? -16.101 -12.156 1.931 1.00 63.69 94 ARG A C 1
ATOM 776 O O . ARG A 1 94 ? -16.870 -12.973 1.439 1.00 63.69 94 ARG A O 1
ATOM 783 N N . LYS A 1 95 ? -14.769 -12.311 1.871 1.00 56.56 95 LYS A N 1
ATOM 784 C CA . LYS A 1 95 ? -14.112 -13.451 1.214 1.00 56.56 95 LYS A CA 1
ATOM 785 C C . LYS A 1 95 ? -13.065 -14.192 2.052 1.00 56.56 95 LYS A C 1
ATOM 787 O O . LYS A 1 95 ? -12.577 -15.202 1.558 1.00 56.56 95 LYS A O 1
ATOM 792 N N . LEU A 1 96 ? -12.736 -13.765 3.278 1.00 54.25 96 LEU A N 1
ATOM 793 C CA . LEU A 1 96 ? -11.796 -14.488 4.149 1.00 54.25 96 LEU A CA 1
ATOM 794 C C . LEU A 1 96 ? -12.009 -14.175 5.644 1.00 54.25 96 LEU A C 1
ATOM 796 O O . LEU A 1 96 ? -11.404 -13.273 6.218 1.00 54.25 96 LEU A O 1
ATOM 800 N N . LEU A 1 97 ? -12.849 -14.986 6.294 1.00 52.12 97 LEU A N 1
ATOM 801 C CA . LEU A 1 97 ? -13.156 -14.923 7.732 1.00 52.12 97 LEU A CA 1
ATOM 802 C C . LEU A 1 97 ? -11.960 -15.322 8.632 1.00 52.12 97 LEU A C 1
ATOM 804 O O . LEU A 1 97 ? -11.983 -15.092 9.836 1.00 52.12 97 LEU A O 1
ATOM 808 N N . ILE A 1 98 ? -10.899 -15.904 8.060 1.00 51.84 98 ILE A N 1
ATOM 809 C CA . ILE A 1 98 ? -9.789 -16.524 8.809 1.00 51.84 98 ILE A CA 1
ATOM 810 C C . ILE A 1 98 ? -8.574 -15.576 8.968 1.00 51.84 98 ILE A C 1
ATOM 812 O O . ILE A 1 98 ? -7.726 -15.798 9.828 1.00 51.84 98 ILE A O 1
ATOM 816 N N . LEU A 1 99 ? -8.492 -14.474 8.208 1.00 49.00 99 LEU A N 1
ATOM 817 C CA . LEU A 1 99 ? -7.239 -13.709 8.048 1.00 49.00 99 LEU A CA 1
ATOM 818 C C . LEU A 1 99 ? -6.956 -12.611 9.059 1.00 49.00 99 LEU A C 1
ATOM 820 O O . LEU A 1 99 ? -5.795 -12.284 9.297 1.00 49.00 99 LEU A O 1
ATOM 824 N N . LEU A 1 100 ? -7.984 -12.052 9.689 1.00 51.62 100 LEU A N 1
ATOM 825 C CA . LEU A 1 100 ? -7.781 -10.959 10.645 1.00 51.62 100 LEU A CA 1
ATOM 826 C C . LEU A 1 100 ? -7.151 -11.446 11.956 1.00 51.62 100 LEU A C 1
ATOM 828 O O . LEU A 1 100 ? -6.623 -10.641 12.718 1.00 51.62 100 LEU A O 1
ATOM 832 N N . LYS A 1 101 ? -7.108 -12.767 12.182 1.00 51.38 101 LYS A N 1
ATOM 833 C CA . LYS A 1 101 ? -6.544 -13.350 13.400 1.00 51.38 101 LYS A CA 1
ATOM 834 C C . LYS A 1 101 ? -5.026 -13.191 13.544 1.00 51.38 101 LYS A C 1
ATOM 836 O O . LYS A 1 101 ? -4.546 -13.243 14.663 1.00 51.38 101 LYS A O 1
ATOM 841 N N . LYS A 1 102 ? -4.268 -12.970 12.461 1.00 50.00 102 LYS A N 1
ATOM 842 C CA . LYS A 1 102 ? -2.799 -12.801 12.542 1.00 50.00 102 LYS A CA 1
ATOM 843 C C . LYS A 1 102 ? -2.326 -11.346 12.624 1.00 50.00 102 LYS A C 1
ATOM 845 O O . LYS A 1 102 ? -1.248 -11.105 13.147 1.00 50.00 102 LYS A O 1
ATOM 850 N N . CYS A 1 103 ? -3.109 -10.390 12.118 1.00 49.69 103 CYS A N 1
ATOM 851 C CA . CYS A 1 103 ? -2.725 -8.970 12.096 1.00 49.69 103 CYS A CA 1
ATOM 852 C C . CYS A 1 103 ? -3.504 -8.089 13.083 1.00 49.69 103 CYS A C 1
ATOM 854 O O . CYS A 1 103 ? -3.047 -6.986 13.351 1.00 49.69 103 CYS A O 1
ATOM 856 N N . TYR A 1 104 ? -4.639 -8.541 13.631 1.00 48.56 104 TYR A N 1
ATOM 857 C CA . TYR A 1 104 ? -5.494 -7.728 14.515 1.00 48.56 104 TYR A CA 1
ATOM 858 C C . TYR A 1 104 ? -5.803 -8.357 15.879 1.00 48.56 104 TYR A C 1
ATOM 860 O O . TYR A 1 104 ? -6.413 -7.683 16.699 1.00 48.56 104 TYR A O 1
ATOM 868 N N . ILE A 1 105 ? -5.395 -9.604 16.149 1.00 36.66 105 ILE A N 1
ATOM 869 C CA . ILE A 1 105 ? -5.623 -10.239 17.456 1.00 36.66 105 ILE A CA 1
ATOM 870 C C . ILE A 1 105 ? -4.346 -10.157 18.290 1.00 36.66 105 ILE A C 1
ATOM 872 O O . ILE A 1 105 ? -3.418 -10.940 18.101 1.00 36.66 105 ILE A O 1
ATOM 876 N N . ASN A 1 106 ? -4.330 -9.173 19.185 1.00 35.38 106 ASN A N 1
ATOM 877 C CA . ASN A 1 106 ? -4.063 -9.409 20.601 1.00 35.38 106 ASN A CA 1
ATOM 878 C C . ASN A 1 106 ? -5.351 -9.067 21.344 1.00 35.38 106 ASN A C 1
ATOM 880 O O . ASN A 1 106 ? -5.916 -8.001 21.010 1.00 35.38 106 ASN A O 1
#

pLDDT: mean 85.67, std 16.85, range [35.38, 98.19]

Nearest PDB structures (foldseek):
  6x1j-assembly1_A  TM=8.976E-01  e=7.308E-08  Wickerhamomyces canadensis
  1r7m-assembly1_A  TM=8.945E-01  e=2.066E-07  Saccharomyces cerevisiae
  3oor-assembly1_A  TM=9.000E-01  e=2.205E-07  Saccharomyces cerevisiae
  5a0m-assembly2_B  TM=8.953E-01  e=2.679E-07  Saccharomyces cerevisiae
  7qss-assembly1_A  TM=5.342E-01  e=6.321E-03  Thermococcus litoralis

Sequence (106 aa):
RIILWNKKKIVPENIRELLTPRGLAFWIMDDGSRQGSGLHLSVYGFSNADVDKLMFTLQDKFNLRCSIHYNRDNKPRIYIFKESIDSLITLVRRKLLILLKKCYIN

Organism: Fusarium circinatum (NCBI:txid48490)

Radius of gyration: 13.37 Å; Cα contacts (8 Å, |Δi|>4): 135; chains: 1; bounding box: 34×24×37 Å

Mean predicted aligned error: 6.08 Å

Foldseek 3Di:
DFDADPNATAQDPVVLVVCALQNVLVQCQVAWAADPLKIKGFDQRHDPVRVVSVLVSCCPNQVFDWDWDADPVRGIIIIGDNVCVVSSCVSNCVPDVPRCCPHPND

Solvent-accessible surface area (backbone atoms only — not comparable to full-atom values): 6183 Å² total; per-residue (Å²): 134,80,45,75,55,95,91,35,50,44,69,59,91,62,42,67,78,68,59,38,56,67,52,51,46,52,49,43,68,77,40,41,44,63,46,90,75,26,37,34,35,65,45,73,65,44,49,73,71,39,48,50,51,52,51,49,37,40,34,71,78,67,66,31,54,63,48,83,44,66,50,98,84,72,41,50,24,44,36,37,40,49,91,24,43,66,60,49,47,59,59,32,43,85,79,46,87,75,61,58,61,81,60,67,63,126

InterPro domains:
  IPR004860 Homing endonuclease, LAGLIDADG domain [PF03161] (6-87)
  IPR027434 Homing endonuclease [G3DSA:3.10.28.10] (10-103)
  IPR027434 Homing endonuclease [SSF55608] (4-93)